Protein AF-A0A966DIJ1-F1 (afdb_monomer)

Nearest PDB structures (foldseek):
  7p48-assembly1_N  TM=9.840E-01  e=1.405E-09  Staphylococcus aureus
  8fn2-assembly1_R  TM=9.438E-01  e=1.150E-08  Borreliella burgdorferi B31
  6nd6-assembly2_2T  TM=9.493E-0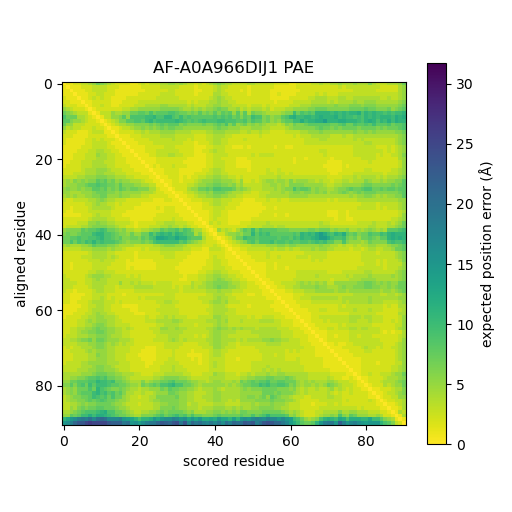1  e=3.024E-07  Thermus thermophilus HB8
  5dm7-assembly1_M  TM=9.768E-01  e=5.604E-06  Deinococcus radiodurans
  7pkt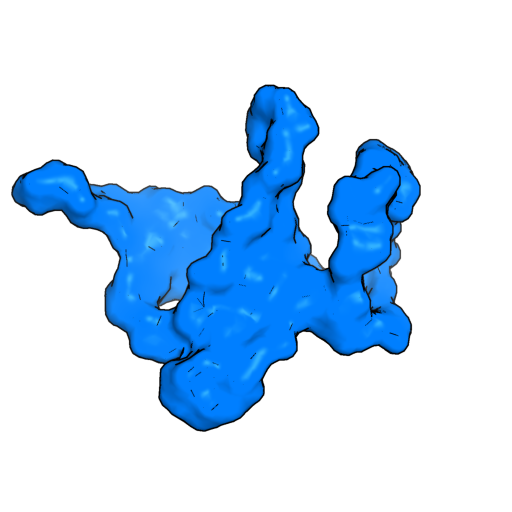-assembly1_n  TM=9.128E-01  e=2.992E-02  Chlamydomonas reinhardtii

Foldseek 3Di:
DWWFFWDDDDPDIDTDIDDADFFAWDDDDQQIKIKGWDLDPVSDIDIDIDRPPDPRTPDDDDPFAFDDDDNGRCVLVVDDDPRNDTHTDDD

Secondary structure (DSSP, 8-state):
-EEEEEEEETTEEEEEEEE-EEEEEE--GGG-EEEEEEE-TTS-EEEEEEETT-TTEEEEE----B--S-S--GGGSS--GGGGPPPB---

pLDDT: mean 93.78, std 4.93, range [60.0, 98.25]

Sequence (91 aa):
VRVAVKIVEGDKQRIQNFEGMCIARRGSGTGETFMVRKISANSVGVERIFPIYSDSIDEIVVVRRGVVRRAKLFYLRDRRGKAAKIRELRK

Solvent-accessible surface area (backbone atoms only — not comparable to full-atom values): 5552 Å² total; per-residue (Å²): 54,36,36,31,32,57,45,74,62,84,94,46,74,47,78,45,77,52,62,30,46,75,36,36,70,47,78,59,79,84,68,20,30,38,30,36,40,31,72,45,96,85,74,45,80,45,74,49,77,43,58,76,79,41,88,47,49,77,46,80,44,81,77,69,56,60,63,76,94,59,84,59,46,68,77,50,74,84,35,58,75,78,75,48,61,67,55,69,57,80,128

Radius of gyration: 14.31 Å; Cα contacts (8 Å, |Δi|>4): 146; chains: 1; bounding box: 29×29×44 Å

Mean predicted aligned error: 3.78 Å

Structure (mmCIF, N/CA/C/O backbone):
data_AF-A0A966DIJ1-F1
#
_entry.id   AF-A0A966DIJ1-F1
#
loop_
_atom_site.group_PDB
_atom_site.id
_atom_site.type_symbol
_atom_site.label_atom_id
_atom_site.label_alt_id
_atom_site.label_comp_id
_atom_site.label_asym_id
_atom_site.label_entity_id
_atom_site.label_seq_id
_atom_site.pdbx_PDB_ins_code
_atom_site.Cartn_x
_atom_site.Cartn_y
_atom_site.Cartn_z
_atom_site.occupancy
_atom_site.B_iso_or_equiv
_atom_site.auth_seq_id
_atom_site.auth_comp_id
_atom_site.auth_asym_id
_atom_site.auth_atom_id
_atom_site.pdbx_PDB_model_num
ATOM 1 N N . VAL A 1 1 ? -2.279 3.810 -5.312 1.00 94.88 1 VAL A N 1
ATOM 2 C CA . VAL A 1 1 ? -3.449 3.675 -4.415 1.00 94.88 1 VAL A CA 1
ATOM 3 C C . VAL A 1 1 ? -3.264 4.669 -3.295 1.00 94.88 1 VAL A C 1
ATOM 5 O O . VAL A 1 1 ? -2.143 4.786 -2.807 1.00 94.88 1 VAL A O 1
ATOM 8 N N . ARG A 1 2 ? -4.319 5.394 -2.942 1.00 97.31 2 ARG A N 1
ATOM 9 C CA . ARG A 1 2 ? -4.359 6.285 -1.786 1.00 97.31 2 ARG A CA 1
ATOM 10 C C . ARG A 1 2 ? -5.280 5.652 -0.752 1.00 97.31 2 ARG A C 1
ATOM 12 O O . ARG A 1 2 ? -6.399 5.293 -1.096 1.00 97.31 2 ARG A O 1
ATOM 19 N N . VAL A 1 3 ? -4.773 5.467 0.459 1.00 97.81 3 VAL A N 1
ATOM 20 C CA . VAL A 1 3 ? -5.522 4.928 1.597 1.00 97.81 3 VAL A CA 1
ATOM 21 C C . VAL A 1 3 ? -5.676 6.053 2.610 1.00 97.81 3 VAL A C 1
ATOM 23 O O . VAL A 1 3 ? -4.664 6.565 3.094 1.00 97.81 3 VAL A O 1
ATOM 26 N N . ALA A 1 4 ? -6.908 6.455 2.895 1.00 97.38 4 ALA A N 1
ATOM 27 C CA . ALA A 1 4 ? -7.226 7.409 3.946 1.00 97.38 4 ALA A CA 1
ATOM 28 C C . ALA A 1 4 ? -7.369 6.648 5.269 1.00 97.38 4 ALA A C 1
ATOM 30 O O . ALA A 1 4 ? -8.218 5.769 5.399 1.00 97.38 4 ALA A O 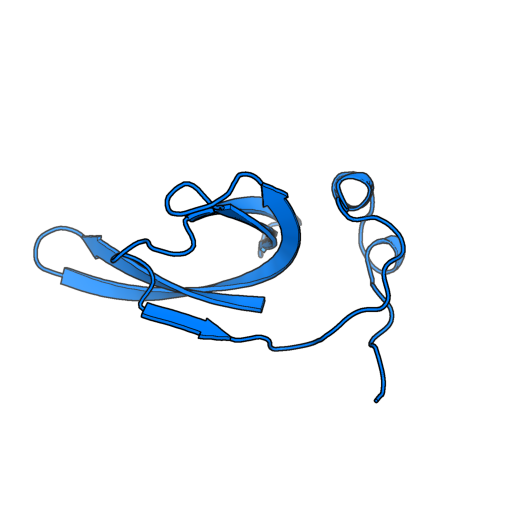1
ATOM 31 N N . VAL A 1 5 ? -6.494 6.936 6.232 1.00 96.94 5 VAL A N 1
ATOM 32 C CA . VAL A 1 5 ? -6.439 6.241 7.525 1.00 96.94 5 VAL A CA 1
ATOM 33 C C . VAL A 1 5 ? -6.846 7.203 8.627 1.00 96.94 5 VAL A C 1
ATOM 35 O O . VAL A 1 5 ? -6.251 8.273 8.763 1.00 96.94 5 VAL A O 1
ATOM 38 N N . LYS A 1 6 ? -7.819 6.804 9.440 1.00 95.81 6 LYS A N 1
ATOM 39 C CA . LYS A 1 6 ? -8.214 7.507 10.656 1.00 95.81 6 LYS A CA 1
ATOM 40 C C . LYS A 1 6 ? -7.193 7.223 11.756 1.00 95.81 6 LYS A C 1
ATOM 42 O O . LYS A 1 6 ? -6.958 6.073 12.120 1.00 95.81 6 LYS A O 1
ATOM 47 N N . ILE A 1 7 ? -6.569 8.278 12.265 1.00 93.88 7 ILE A N 1
ATOM 48 C CA . ILE A 1 7 ? -5.617 8.228 13.376 1.00 93.88 7 ILE A CA 1
ATOM 49 C C . ILE A 1 7 ? -6.264 8.929 14.566 1.00 93.88 7 ILE A C 1
ATOM 51 O O . ILE A 1 7 ? -6.703 10.074 14.443 1.00 93.88 7 ILE A O 1
ATOM 55 N N . VAL A 1 8 ? -6.313 8.229 15.698 1.00 92.94 8 VAL A N 1
ATOM 56 C CA . VAL A 1 8 ? -6.839 8.734 16.968 1.00 92.94 8 VAL A CA 1
ATOM 57 C C . VAL A 1 8 ? -5.655 9.007 17.896 1.00 92.94 8 VAL A C 1
ATOM 59 O O . VAL A 1 8 ? -4.887 8.100 18.208 1.00 92.94 8 VAL A O 1
ATOM 62 N N . GLU A 1 9 ? -5.483 10.264 18.296 1.00 91.50 9 GLU A N 1
ATOM 63 C CA . GLU A 1 9 ? -4.431 10.747 19.198 1.00 91.50 9 GLU A CA 1
ATOM 64 C C . GLU A 1 9 ? -5.119 11.378 20.421 1.00 91.50 9 GLU A C 1
ATOM 66 O O . GLU A 1 9 ? -5.398 12.579 20.449 1.00 91.50 9 GLU A O 1
ATOM 71 N N . GLY A 1 10 ? -5.458 10.541 21.410 1.00 91.62 10 GLY A N 1
ATOM 72 C CA . GLY A 1 10 ? -6.311 10.938 22.536 1.00 91.62 10 GLY A CA 1
ATOM 73 C C . GLY A 1 10 ? -7.714 11.305 22.050 1.00 91.62 10 GLY A C 1
ATOM 74 O O . GLY A 1 10 ? -8.344 10.525 21.339 1.00 91.62 10 GLY A O 1
ATOM 75 N N . ASP A 1 11 ? -8.166 12.517 22.370 1.00 93.19 11 ASP A N 1
ATOM 76 C CA . ASP A 1 11 ? -9.484 13.022 21.954 1.00 93.19 11 ASP A CA 1
ATOM 77 C C . ASP A 1 11 ? -9.509 13.551 20.510 1.00 93.19 11 ASP A C 1
ATOM 79 O O . ASP A 1 11 ? -10.570 13.857 19.965 1.00 93.19 11 ASP A O 1
ATOM 83 N N . LYS A 1 12 ? -8.344 13.692 19.864 1.00 93.75 12 LYS A N 1
ATOM 84 C CA . LYS A 1 12 ? -8.247 14.239 18.506 1.00 93.75 12 LYS A CA 1
ATOM 85 C C . LYS A 1 12 ? -8.258 13.123 17.473 1.00 93.75 12 LYS A C 1
ATOM 87 O O . LYS A 1 12 ? -7.529 12.140 17.582 1.00 93.75 12 LYS A O 1
ATOM 92 N N . GLN A 1 13 ? -9.038 13.324 16.415 1.00 93.62 13 GLN A N 1
ATOM 93 C CA . GLN A 1 13 ? -9.061 12.445 15.251 1.00 93.62 13 GLN A CA 1
ATOM 94 C C . GLN A 1 13 ? -8.594 13.207 14.015 1.00 93.62 13 GLN A C 1
ATOM 96 O O . GLN A 1 13 ? -9.001 14.345 13.780 1.00 93.62 13 GLN A O 1
ATOM 101 N N . ARG A 1 14 ? -7.740 12.574 13.210 1.00 95.56 14 ARG A N 1
ATOM 102 C CA . ARG A 1 14 ? -7.307 13.107 11.914 1.00 95.56 14 ARG A CA 1
ATOM 103 C C . ARG A 1 14 ? -7.272 12.018 10.858 1.00 95.56 14 ARG A C 1
ATOM 105 O O . ARG A 1 14 ? -6.961 10.866 11.152 1.00 95.56 14 ARG A O 1
ATOM 112 N N . ILE A 1 15 ? -7.533 12.404 9.615 1.00 95.94 15 ILE A N 1
ATOM 113 C CA . ILE A 1 15 ? -7.400 11.518 8.460 1.00 95.94 15 ILE A CA 1
ATOM 114 C C . ILE A 1 15 ? -6.025 11.752 7.835 1.00 95.94 15 ILE A C 1
ATOM 116 O O . ILE A 1 15 ? -5.678 12.866 7.442 1.00 95.94 15 ILE A O 1
ATOM 120 N N . GLN A 1 16 ? -5.222 10.696 7.751 1.00 95.06 16 GLN A N 1
ATOM 121 C CA . GLN A 1 16 ? -3.922 10.713 7.095 1.00 95.06 16 GLN A CA 1
ATOM 122 C C . GLN A 1 16 ? -3.967 9.892 5.809 1.00 95.06 16 GLN A C 1
ATOM 124 O O . GLN A 1 16 ? -4.247 8.696 5.821 1.00 95.06 16 GLN A O 1
ATOM 129 N N . ASN A 1 17 ? -3.574 10.519 4.703 1.00 96.50 17 ASN A N 1
ATOM 130 C CA . ASN A 1 17 ? -3.454 9.841 3.421 1.00 96.50 17 ASN A CA 1
ATOM 131 C C . ASN A 1 17 ? -2.105 9.126 3.288 1.00 96.50 17 ASN A C 1
ATOM 133 O O . ASN A 1 17 ? -1.039 9.750 3.289 1.00 96.50 17 ASN A O 1
ATOM 137 N N . PHE A 1 18 ? -2.152 7.810 3.098 1.00 96.56 18 PHE A N 1
ATOM 138 C CA . PHE A 1 18 ? -1.013 6.996 2.701 1.00 96.56 18 PHE A CA 1
ATOM 139 C C . PHE A 1 18 ? -1.133 6.628 1.221 1.00 96.56 18 PHE A C 1
ATOM 141 O O . PHE A 1 18 ? -1.924 5.772 0.826 1.00 96.56 18 PHE A O 1
ATOM 148 N N . GLU A 1 19 ? -0.344 7.295 0.383 1.00 96.50 19 GLU A N 1
ATOM 149 C CA . GLU A 1 19 ? -0.333 7.057 -1.058 1.00 96.50 19 GLU A CA 1
ATOM 150 C C . GLU A 1 19 ? 0.927 6.312 -1.495 1.00 96.50 19 GLU A C 1
ATOM 152 O O . GLU A 1 19 ? 2.047 6.734 -1.210 1.00 96.50 19 GLU A O 1
ATOM 157 N N . GLY A 1 20 ? 0.739 5.213 -2.221 1.00 95.31 20 GLY A N 1
ATOM 158 C CA . GLY A 1 20 ? 1.838 4.411 -2.735 1.00 95.31 20 GLY A CA 1
ATOM 159 C C . GLY A 1 20 ? 1.399 3.323 -3.708 1.00 95.31 20 GLY A C 1
ATOM 160 O O . GLY A 1 20 ? 0.271 3.292 -4.216 1.00 95.31 20 GLY A O 1
ATOM 161 N N . MET A 1 21 ? 2.324 2.413 -3.983 1.00 96.00 21 MET A N 1
ATOM 162 C CA . MET A 1 21 ? 2.113 1.272 -4.864 1.00 96.00 21 MET A CA 1
ATOM 163 C C . MET A 1 21 ? 1.594 0.084 -4.065 1.00 96.00 21 MET A C 1
ATOM 165 O O . MET A 1 21 ? 2.211 -0.298 -3.075 1.00 96.00 21 MET A O 1
ATOM 169 N N . CYS A 1 22 ? 0.497 -0.529 -4.509 1.00 97.19 22 CYS A N 1
ATOM 170 C CA . CYS A 1 22 ? 0.083 -1.820 -3.969 1.00 97.19 22 CYS A CA 1
ATOM 171 C C . CYS A 1 22 ? 1.034 -2.895 -4.510 1.00 97.19 22 CYS A C 1
ATOM 173 O O . CYS A 1 22 ? 1.130 -3.073 -5.725 1.00 97.19 22 CYS A O 1
ATOM 175 N N . ILE A 1 23 ? 1.780 -3.550 -3.622 1.00 97.44 23 ILE A N 1
ATOM 176 C CA . ILE A 1 23 ? 2.831 -4.509 -3.993 1.00 97.44 23 ILE A CA 1
ATOM 177 C C . ILE A 1 23 ? 2.456 -5.959 -3.706 1.00 97.44 23 ILE A C 1
ATOM 179 O O . ILE A 1 23 ? 3.091 -6.861 -4.248 1.00 97.44 23 ILE A O 1
ATOM 183 N N . ALA A 1 24 ? 1.453 -6.198 -2.864 1.00 97.88 24 ALA A N 1
ATOM 184 C CA . ALA A 1 24 ? 0.957 -7.532 -2.569 1.00 97.88 24 ALA A CA 1
ATOM 185 C C . ALA A 1 24 ? -0.464 -7.469 -2.007 1.00 97.88 24 ALA A C 1
ATOM 187 O O . ALA A 1 24 ? -0.837 -6.500 -1.347 1.00 97.88 24 ALA A O 1
ATOM 188 N N . ARG A 1 25 ? -1.206 -8.554 -2.211 1.00 96.81 25 ARG A N 1
ATOM 189 C CA . ARG A 1 25 ? -2.443 -8.892 -1.502 1.00 96.81 25 ARG A CA 1
ATOM 190 C C . ARG A 1 25 ? -2.244 -10.270 -0.866 1.00 96.81 25 ARG A C 1
ATOM 192 O O . ARG A 1 25 ? -1.552 -11.114 -1.447 1.00 96.81 25 ARG A O 1
ATOM 199 N N . ARG A 1 26 ? -2.747 -10.478 0.347 1.00 96.44 26 ARG A N 1
ATOM 200 C CA . ARG A 1 26 ? -2.593 -11.729 1.103 1.00 96.44 26 ARG A CA 1
ATOM 201 C C . ARG A 1 26 ? -3.860 -12.017 1.895 1.00 96.44 26 ARG A C 1
ATOM 203 O O . ARG A 1 26 ? -4.450 -11.103 2.458 1.00 96.44 26 ARG A O 1
ATOM 210 N N . GLY A 1 27 ? -4.172 -13.300 2.029 1.00 95.38 27 GLY A N 1
ATOM 211 C CA . GLY A 1 27 ? -5.323 -13.767 2.788 1.00 95.38 27 GLY A CA 1
ATOM 212 C C . GLY A 1 27 ? -6.545 -13.913 1.895 1.00 95.38 27 GLY A C 1
ATOM 213 O O . GLY A 1 27 ? -6.444 -13.848 0.671 1.00 95.38 27 GLY A O 1
ATOM 214 N N . SER A 1 28 ? -7.674 -14.150 2.541 1.00 93.94 28 SER A N 1
ATOM 215 C CA . SER A 1 28 ? -8.972 -14.404 1.927 1.00 93.94 28 SER A CA 1
ATOM 216 C C . SER A 1 28 ? -10.065 -14.085 2.941 1.00 93.94 28 SER A C 1
ATOM 218 O O . SER A 1 28 ? -9.817 -14.150 4.149 1.00 93.94 28 SER A O 1
ATOM 220 N N . GLY A 1 29 ? -11.274 -13.792 2.464 1.00 94.19 29 GLY A N 1
ATOM 221 C CA . GLY A 1 29 ? -12.395 -13.453 3.339 1.00 94.19 29 GLY A CA 1
ATOM 222 C C . GLY A 1 29 ? -12.102 -12.209 4.180 1.00 94.19 29 GLY A C 1
ATOM 223 O O . GLY A 1 29 ? -11.424 -11.289 3.731 1.00 94.19 29 GLY A O 1
ATOM 224 N N . THR A 1 30 ? -12.569 -12.197 5.424 1.00 92.75 30 THR A N 1
ATOM 225 C CA . THR A 1 30 ? -12.435 -11.054 6.345 1.00 92.75 30 THR A CA 1
ATOM 226 C C . THR A 1 30 ? -10.991 -10.749 6.753 1.00 92.75 30 THR A C 1
ATOM 228 O O . THR A 1 30 ? -10.671 -9.607 7.071 1.00 92.75 30 THR A O 1
ATOM 231 N N . GLY A 1 31 ? -10.095 -11.740 6.695 1.00 93.81 31 GLY A N 1
ATOM 232 C CA . GLY A 1 31 ? -8.668 -11.587 7.007 1.00 93.81 31 GLY A CA 1
ATOM 233 C C . GLY A 1 31 ? -7.819 -11.070 5.844 1.00 93.81 31 GLY A C 1
ATOM 234 O O . GLY A 1 31 ? -6.588 -11.147 5.888 1.00 93.81 31 GLY A O 1
ATOM 235 N N . GLU A 1 32 ? -8.442 -10.615 4.761 1.00 97.25 32 GLU A N 1
ATOM 236 C CA . GLU A 1 32 ? -7.718 -10.181 3.581 1.00 97.25 32 GLU A CA 1
ATOM 237 C C . GLU A 1 32 ? -7.023 -8.827 3.780 1.00 97.25 32 GLU A C 1
ATOM 239 O O . GLU A 1 32 ? -7.589 -7.855 4.282 1.00 97.25 32 GLU A O 1
ATOM 244 N N . THR A 1 33 ? -5.764 -8.763 3.351 1.00 97.88 33 THR A N 1
ATOM 245 C CA . THR A 1 33 ? -4.884 -7.605 3.518 1.00 97.88 33 THR A CA 1
ATOM 246 C C . THR A 1 33 ? -4.209 -7.230 2.206 1.00 97.88 33 THR A C 1
ATOM 248 O O . THR A 1 33 ? -3.966 -8.071 1.334 1.00 97.88 33 THR A O 1
ATOM 251 N N . PHE A 1 34 ? -3.835 -5.962 2.079 1.00 97.88 34 PHE A N 1
ATOM 252 C CA . PHE A 1 34 ? -3.004 -5.468 0.990 1.00 97.88 34 PHE A CA 1
ATOM 253 C C . PHE A 1 34 ? -1.851 -4.624 1.528 1.00 97.88 34 PHE A C 1
ATOM 255 O O . PHE A 1 34 ? -1.952 -3.956 2.554 1.00 97.88 34 PHE A O 1
ATOM 262 N N . MET A 1 35 ? -0.719 -4.681 0.836 1.00 98.25 35 MET A N 1
ATOM 263 C CA . MET A 1 35 ? 0.515 -4.015 1.236 1.00 98.25 35 MET A CA 1
ATOM 264 C C . MET A 1 35 ? 0.804 -2.860 0.287 1.00 98.25 35 MET A C 1
ATOM 266 O O . MET A 1 35 ? 0.925 -3.060 -0.925 1.00 98.25 35 MET A O 1
ATOM 270 N N . VAL A 1 36 ? 0.954 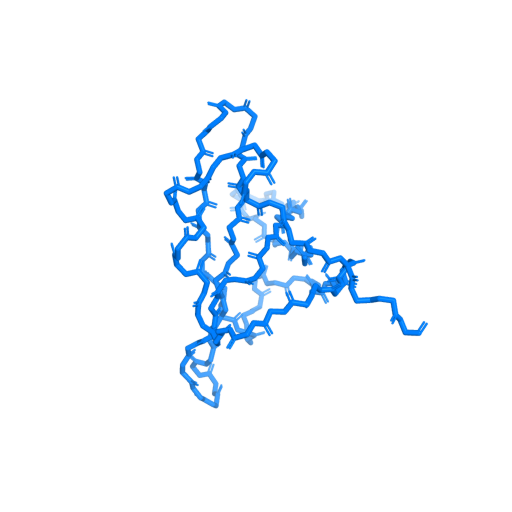-1.660 0.843 1.00 97.75 36 VAL A N 1
ATOM 271 C CA . VAL A 1 36 ? 1.271 -0.444 0.095 1.00 97.75 36 VAL A CA 1
ATOM 272 C C . VAL A 1 36 ? 2.689 0.005 0.428 1.00 97.75 36 VAL A C 1
ATOM 274 O O . VAL A 1 36 ? 3.042 0.173 1.594 1.00 97.75 36 VAL A O 1
ATOM 277 N N . ARG A 1 37 ? 3.498 0.229 -0.609 1.00 95.75 37 ARG A N 1
ATOM 278 C CA . ARG A 1 37 ? 4.871 0.737 -0.519 1.00 95.75 37 ARG A CA 1
ATOM 279 C C . ARG A 1 37 ? 4.942 2.180 -1.011 1.00 95.75 37 ARG A C 1
ATOM 281 O O . ARG A 1 37 ? 4.470 2.482 -2.109 1.00 95.75 37 ARG A O 1
ATOM 288 N N . LYS A 1 38 ? 5.588 3.049 -0.236 1.00 93.94 38 LYS A N 1
ATOM 289 C CA . LYS A 1 38 ? 5.896 4.444 -0.584 1.00 93.94 38 LYS A CA 1
ATOM 290 C C . LYS A 1 38 ? 7.357 4.741 -0.242 1.00 93.94 38 LYS A C 1
ATOM 292 O O . LYS A 1 38 ? 7.847 4.302 0.792 1.00 93.94 38 LYS A O 1
ATOM 297 N N . ILE A 1 39 ? 8.047 5.517 -1.074 1.00 92.06 39 ILE A N 1
ATOM 298 C CA . ILE A 1 39 ? 9.296 6.171 -0.660 1.00 92.06 39 ILE A CA 1
ATOM 299 C C . ILE A 1 39 ? 8.917 7.472 0.053 1.00 92.06 39 ILE A C 1
ATOM 301 O O . ILE A 1 39 ? 8.262 8.333 -0.535 1.00 92.06 39 ILE A O 1
ATOM 305 N N . SER A 1 40 ? 9.247 7.574 1.338 1.00 86.19 40 SER A N 1
ATOM 306 C CA . SER A 1 40 ? 8.964 8.763 2.146 1.00 86.19 40 SER A CA 1
ATOM 307 C C . SER A 1 40 ? 9.935 9.906 1.823 1.00 86.19 40 SER A C 1
ATOM 309 O O . SER A 1 40 ? 10.908 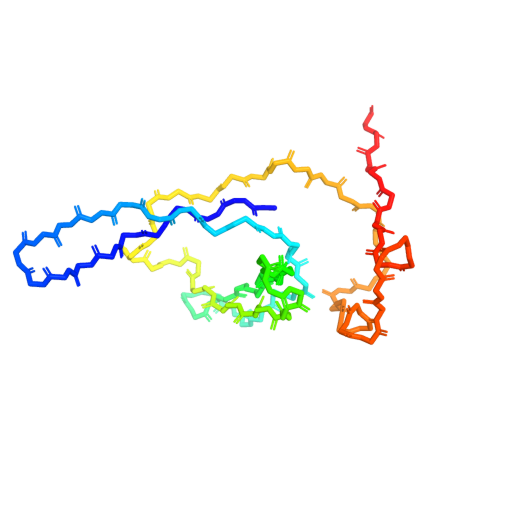9.709 1.097 1.00 86.19 40 SER A O 1
ATOM 311 N N . ALA A 1 41 ? 9.684 11.096 2.378 1.00 81.19 41 ALA A N 1
ATOM 312 C CA . ALA A 1 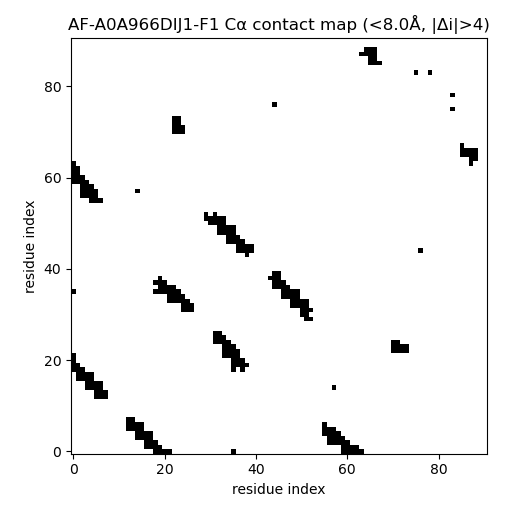41 ? 10.462 12.314 2.122 1.00 81.19 41 ALA A CA 1
ATOM 313 C C . ALA A 1 41 ? 11.974 12.124 2.352 1.00 81.19 41 ALA A C 1
ATOM 315 O O . ALA A 1 41 ? 12.785 12.608 1.571 1.00 81.19 41 ALA A O 1
ATOM 316 N N . ASN A 1 42 ? 12.353 11.314 3.344 1.00 86.81 42 ASN A N 1
ATOM 317 C CA . ASN A 1 42 ? 13.755 11.044 3.684 1.00 86.81 42 ASN A CA 1
ATOM 318 C C . ASN A 1 42 ? 14.394 9.950 2.806 1.00 86.81 42 ASN A C 1
ATOM 320 O O . ASN A 1 42 ? 15.365 9.320 3.209 1.00 86.81 42 ASN A O 1
ATOM 324 N N . SER A 1 43 ? 13.818 9.642 1.638 1.00 85.94 43 SER A N 1
ATOM 325 C CA . SER A 1 43 ? 14.230 8.526 0.765 1.00 85.94 43 SER A CA 1
ATOM 326 C C . SER A 1 43 ? 14.179 7.135 1.418 1.00 85.94 43 SER A C 1
ATOM 328 O O . SER A 1 43 ? 14.703 6.161 0.875 1.00 85.94 43 SER A O 1
ATOM 330 N N . VAL A 1 44 ? 13.496 7.013 2.559 1.00 90.62 44 VAL A N 1
ATOM 331 C CA . VAL A 1 44 ? 13.278 5.745 3.261 1.00 90.62 44 VAL A CA 1
ATOM 332 C C . VAL A 1 44 ? 12.040 5.058 2.693 1.00 90.62 44 VAL A C 1
ATOM 334 O O . VAL A 1 44 ? 10.969 5.662 2.583 1.00 90.62 44 VAL A O 1
ATOM 337 N N . GLY A 1 45 ? 12.178 3.785 2.325 1.00 91.81 45 GLY A N 1
ATOM 338 C CA . GLY A 1 45 ? 11.052 2.961 1.898 1.00 91.81 45 GLY A CA 1
ATOM 339 C C . GLY A 1 45 ? 10.174 2.589 3.085 1.00 91.81 45 GLY A C 1
ATOM 340 O O . GLY A 1 45 ? 10.625 1.896 3.989 1.00 91.81 45 GLY A O 1
ATOM 341 N N . VAL A 1 46 ? 8.920 3.027 3.060 1.00 95.62 46 VAL A N 1
ATOM 342 C CA . VAL A 1 46 ? 7.910 2.701 4.066 1.00 95.62 46 VAL A CA 1
ATOM 343 C C . VAL A 1 46 ? 6.890 1.761 3.440 1.00 95.62 46 VAL A C 1
ATOM 345 O O . VAL A 1 46 ? 6.314 2.051 2.387 1.00 95.62 46 VAL A O 1
ATOM 348 N N . GLU A 1 47 ? 6.660 0.633 4.100 1.00 96.62 47 GLU A N 1
ATOM 349 C CA . GLU A 1 47 ? 5.625 -0.331 3.740 1.00 96.62 47 GLU A CA 1
ATOM 350 C C . GLU A 1 47 ? 4.590 -0.386 4.858 1.00 96.62 47 GLU A C 1
ATOM 352 O O . GLU A 1 47 ? 4.943 -0.466 6.033 1.00 96.62 47 GLU A O 1
ATOM 357 N N . ARG A 1 48 ? 3.310 -0.325 4.492 1.00 96.81 48 ARG A N 1
ATOM 358 C CA . ARG A 1 48 ? 2.194 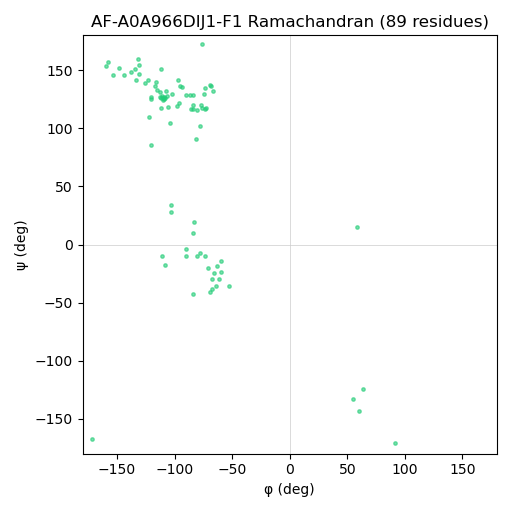-0.517 5.422 1.00 96.81 48 ARG A CA 1
ATOM 359 C C . ARG A 1 48 ? 1.277 -1.609 4.895 1.00 96.81 48 ARG A C 1
ATOM 361 O O . ARG A 1 48 ? 1.021 -1.682 3.692 1.00 96.81 48 ARG A O 1
ATOM 368 N N . ILE A 1 49 ? 0.818 -2.462 5.802 1.00 97.50 49 ILE A N 1
ATOM 369 C CA . ILE A 1 49 ? -0.161 -3.513 5.527 1.00 97.50 49 ILE A CA 1
ATOM 370 C C . ILE A 1 49 ? -1.503 -3.024 6.056 1.00 97.50 49 ILE A C 1
ATOM 372 O O . ILE A 1 49 ? -1.591 -2.587 7.200 1.00 97.50 49 ILE A O 1
ATOM 376 N N . PHE A 1 50 ? -2.525 -3.101 5.215 1.00 97.25 50 PHE A N 1
ATOM 377 C CA . PHE A 1 50 ? -3.876 -2.659 5.519 1.00 97.25 50 PHE A CA 1
ATOM 378 C C . PHE A 1 50 ? -4.838 -3.844 5.394 1.00 97.25 50 PHE A C 1
ATOM 380 O O . PHE A 1 50 ? -4.848 -4.490 4.340 1.00 97.25 50 PHE A O 1
ATOM 387 N N . PRO A 1 51 ? -5.631 -4.160 6.432 1.00 96.69 51 PRO A N 1
ATOM 388 C CA . PRO A 1 51 ? -6.776 -5.053 6.297 1.00 96.69 51 PRO A CA 1
ATOM 389 C C . PRO A 1 51 ? -7.857 -4.370 5.459 1.00 96.69 51 PRO A C 1
ATOM 391 O O . PRO A 1 51 ? -8.125 -3.190 5.659 1.00 96.69 51 PRO A O 1
ATOM 394 N N . ILE A 1 52 ? -8.473 -5.089 4.521 1.00 95.19 52 ILE A N 1
ATOM 395 C CA . ILE A 1 52 ? -9.481 -4.511 3.613 1.00 95.19 52 ILE A CA 1
ATOM 396 C C . ILE A 1 52 ? -10.718 -4.024 4.378 1.00 95.19 52 ILE A C 1
ATOM 398 O O . ILE A 1 52 ? -11.288 -3.000 4.018 1.00 95.19 52 ILE A O 1
ATOM 402 N N . TYR A 1 53 ? -11.096 -4.736 5.438 1.00 93.88 53 TYR A N 1
ATOM 403 C CA . TYR A 1 53 ? -12.321 -4.508 6.209 1.00 93.88 53 TYR A CA 1
ATOM 404 C C . TYR A 1 53 ? -12.065 -3.792 7.545 1.00 93.88 53 TYR A C 1
ATOM 406 O O . TYR A 1 53 ? -12.766 -4.030 8.518 1.00 93.88 53 TYR A O 1
ATOM 414 N N . SER A 1 54 ? -11.007 -2.984 7.631 1.00 93.94 54 SER A N 1
ATOM 415 C CA . SER A 1 54 ? -10.651 -2.283 8.869 1.00 93.94 54 SER A CA 1
ATOM 416 C C . SER A 1 54 ? -11.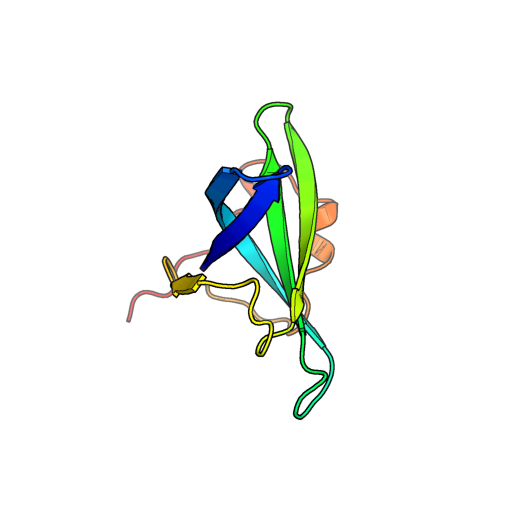433 -0.977 9.023 1.00 93.94 54 SER A C 1
ATOM 418 O O . SER A 1 54 ? -11.324 -0.116 8.154 1.00 93.94 54 SER A O 1
ATOM 420 N N . ASP A 1 55 ? -12.086 -0.763 10.169 1.00 93.31 55 ASP A N 1
ATOM 421 C CA . ASP A 1 55 ? -12.816 0.484 10.494 1.00 93.31 55 ASP A CA 1
ATOM 422 C C . ASP A 1 55 ? -11.917 1.728 10.575 1.00 93.31 55 ASP A C 1
ATOM 424 O O . ASP A 1 55 ? -12.370 2.872 10.515 1.00 93.31 55 ASP A O 1
ATOM 428 N N . SER A 1 56 ? -10.609 1.517 10.730 1.00 94.25 56 SER A N 1
ATOM 429 C CA . SER A 1 56 ? -9.619 2.595 10.695 1.00 94.25 56 SER A CA 1
ATOM 430 C C . SER A 1 56 ? -9.359 3.138 9.287 1.00 94.25 56 SER A C 1
ATOM 432 O O . SER A 1 56 ? -8.673 4.152 9.153 1.00 94.25 56 SER A O 1
ATOM 434 N N . ILE A 1 57 ? -9.868 2.487 8.238 1.00 96.25 57 ILE A N 1
ATOM 435 C CA . ILE A 1 57 ? -9.748 2.951 6.857 1.00 96.25 57 ILE A CA 1
ATOM 436 C C . ILE A 1 57 ? -11.029 3.681 6.480 1.00 96.25 57 ILE A C 1
ATOM 438 O O . ILE A 1 57 ? -12.107 3.102 6.475 1.00 96.25 57 ILE A O 1
ATOM 442 N N . ASP A 1 58 ? -10.880 4.952 6.137 1.00 96.25 58 ASP A N 1
ATOM 443 C CA . ASP A 1 58 ? -11.989 5.810 5.731 1.00 96.25 58 ASP A CA 1
ATOM 444 C C . ASP A 1 58 ? -12.305 5.630 4.238 1.00 96.25 58 ASP A C 1
ATOM 446 O O . ASP A 1 58 ? -13.455 5.486 3.838 1.00 96.25 58 ASP A O 1
ATOM 450 N N . GLU A 1 59 ? -11.264 5.560 3.401 1.00 96.31 59 GLU A N 1
ATOM 451 C CA . GLU A 1 59 ? -11.412 5.437 1.950 1.00 96.31 59 GLU A CA 1
ATOM 452 C C . GLU A 1 59 ? -10.198 4.747 1.302 1.00 96.31 59 GLU A C 1
ATOM 454 O O . GLU A 1 59 ? -9.044 4.942 1.706 1.00 96.31 59 GLU A O 1
ATOM 459 N N . ILE A 1 60 ? -10.441 3.971 0.237 1.00 96.69 60 ILE A N 1
ATOM 460 C CA . ILE A 1 60 ? -9.401 3.399 -0.630 1.00 96.69 60 ILE A CA 1
ATOM 461 C C . ILE A 1 60 ? -9.635 3.846 -2.076 1.00 96.69 60 ILE A C 1
ATOM 463 O O . ILE A 1 60 ? -10.527 3.349 -2.760 1.00 96.69 60 ILE A O 1
ATOM 467 N N . VAL A 1 61 ? -8.759 4.713 -2.589 1.00 97.44 61 VAL A N 1
ATOM 468 C CA . VAL A 1 61 ? -8.858 5.258 -3.952 1.00 97.44 61 VAL A CA 1
ATOM 469 C C . VAL A 1 61 ? -7.782 4.680 -4.872 1.00 97.44 61 VAL A C 1
ATOM 471 O O . VAL A 1 61 ? -6.566 4.764 -4.627 1.00 97.44 61 VAL A O 1
ATOM 474 N N . VAL A 1 62 ? -8.213 4.130 -6.010 1.00 96.00 62 VAL A N 1
ATOM 475 C CA . VAL A 1 62 ? -7.313 3.694 -7.087 1.00 96.00 62 VAL A CA 1
ATOM 476 C C . VAL A 1 62 ? -6.911 4.899 -7.939 1.00 96.00 62 VAL A C 1
ATOM 478 O O . VAL A 1 62 ? -7.559 5.227 -8.922 1.00 96.00 62 VAL A O 1
ATOM 481 N N . VAL A 1 63 ? -5.798 5.537 -7.570 1.00 95.12 63 VAL A N 1
ATOM 482 C CA . VAL A 1 63 ? -5.285 6.734 -8.269 1.00 95.12 63 VAL A CA 1
ATOM 483 C C . VAL A 1 63 ? -4.761 6.424 -9.678 1.00 95.12 63 VAL A C 1
ATOM 485 O O . VAL A 1 63 ? -4.961 7.205 -10.599 1.00 95.12 63 VAL A O 1
ATOM 488 N N . ARG A 1 64 ? -4.049 5.302 -9.852 1.00 93.88 64 ARG A N 1
ATOM 489 C CA . ARG A 1 64 ? -3.451 4.874 -11.132 1.00 93.88 64 ARG A CA 1
ATOM 490 C C . ARG A 1 64 ? -3.417 3.354 -11.225 1.00 93.88 64 ARG A C 1
ATOM 492 O O . ARG A 1 64 ? -3.286 2.679 -10.200 1.00 93.88 64 ARG A O 1
ATOM 499 N N . ARG A 1 65 ? -3.470 2.824 -12.450 1.00 95.12 65 ARG A N 1
ATOM 500 C CA . ARG A 1 65 ? -3.296 1.393 -12.752 1.00 95.12 65 ARG A CA 1
ATOM 501 C C . ARG A 1 65 ? -2.002 1.187 -13.536 1.00 95.12 65 ARG A C 1
ATOM 503 O O . ARG A 1 65 ? -1.738 1.899 -14.496 1.00 95.12 65 ARG A O 1
ATOM 510 N N . GLY A 1 66 ? -1.184 0.229 -13.111 1.00 94.44 66 GLY A N 1
ATOM 511 C CA . GLY A 1 66 ? 0.096 -0.088 -13.746 1.00 94.44 66 GLY A CA 1
ATOM 512 C C . GLY A 1 66 ? 0.082 -1.458 -14.416 1.00 94.44 66 GLY A C 1
ATOM 513 O O . GLY A 1 66 ? -0.614 -2.362 -13.959 1.00 94.44 66 GLY A O 1
ATOM 514 N N . VAL A 1 67 ? 0.876 -1.620 -15.473 1.00 95.06 67 VAL A N 1
ATOM 515 C CA . VAL A 1 67 ? 1.096 -2.910 -16.138 1.00 95.06 67 VAL A CA 1
ATOM 516 C C . VAL A 1 67 ? 2.120 -3.714 -15.342 1.00 95.06 67 VAL A C 1
ATOM 518 O O . VAL A 1 67 ? 3.286 -3.327 -15.243 1.00 95.06 67 VAL A O 1
ATOM 521 N N . VAL A 1 68 ? 1.697 -4.851 -14.793 1.00 95.56 68 VAL A N 1
ATOM 522 C CA . VAL A 1 68 ? 2.548 -5.758 -14.013 1.00 95.56 68 VAL A CA 1
ATOM 523 C C . VAL A 1 68 ? 2.339 -7.202 -14.439 1.00 95.56 68 VAL A C 1
ATOM 525 O O . VAL A 1 68 ? 1.265 -7.570 -14.897 1.00 95.56 68 VAL A O 1
ATOM 528 N N . ARG A 1 69 ? 3.383 -8.023 -14.287 1.00 94.56 69 ARG A N 1
ATOM 529 C CA . ARG A 1 69 ? 3.357 -9.454 -14.643 1.00 94.56 69 ARG A CA 1
ATOM 530 C C . ARG A 1 69 ? 3.419 -10.390 -13.435 1.00 94.56 69 ARG A C 1
ATOM 532 O O . ARG A 1 69 ? 3.276 -11.593 -13.592 1.00 94.56 69 ARG A O 1
ATOM 539 N N . ARG A 1 70 ? 3.685 -9.858 -12.238 1.00 96.06 70 ARG A N 1
ATOM 540 C CA . ARG A 1 70 ? 3.801 -10.635 -10.995 1.00 96.06 70 ARG A CA 1
ATOM 541 C C . ARG A 1 70 ? 2.694 -10.223 -10.034 1.00 96.06 70 ARG A C 1
ATOM 543 O O . ARG A 1 70 ? 2.442 -9.032 -9.884 1.00 96.06 70 ARG A O 1
ATOM 550 N N . ALA A 1 71 ? 2.102 -11.194 -9.342 1.00 95.44 71 ALA A N 1
ATOM 551 C CA . ALA A 1 71 ? 1.104 -10.936 -8.301 1.00 95.44 71 ALA A CA 1
ATOM 552 C C . ALA A 1 71 ? 1.702 -10.234 -7.065 1.00 95.44 71 ALA A C 1
ATOM 554 O O . ALA A 1 71 ? 1.020 -9.467 -6.390 1.00 95.44 71 ALA A O 1
ATOM 555 N N . LYS A 1 72 ? 2.988 -10.487 -6.776 1.00 96.94 72 LYS A N 1
ATOM 556 C CA . LYS A 1 72 ? 3.751 -9.832 -5.706 1.00 96.94 72 LYS A CA 1
ATOM 557 C C . LYS A 1 72 ? 4.959 -9.106 -6.291 1.00 96.94 72 LYS A C 1
ATOM 559 O O . LYS A 1 72 ? 5.770 -9.697 -7.006 1.00 96.94 72 LYS A O 1
ATOM 564 N N . LEU A 1 73 ? 5.091 -7.824 -5.974 1.00 96.50 73 LEU A N 1
ATOM 565 C CA . LEU A 1 73 ? 6.071 -6.909 -6.563 1.00 96.50 73 LEU A CA 1
ATOM 566 C C . LEU A 1 73 ? 7.264 -6.639 -5.633 1.00 96.50 73 LEU A C 1
ATOM 568 O O . LEU A 1 73 ? 7.821 -5.544 -5.633 1.00 96.50 73 LEU A O 1
ATOM 572 N N . PHE A 1 74 ? 7.680 -7.626 -4.835 1.00 96.88 74 PHE A N 1
ATOM 573 C CA . PHE A 1 74 ? 8.759 -7.452 -3.849 1.00 96.88 74 PHE A CA 1
ATOM 574 C C . PHE A 1 74 ? 10.102 -7.044 -4.462 1.00 96.88 74 PHE A C 1
ATOM 576 O O . PHE A 1 74 ? 10.878 -6.367 -3.801 1.00 96.88 74 PHE A O 1
ATOM 583 N N . TYR A 1 75 ? 10.330 -7.343 -5.744 1.00 94.75 75 TYR A N 1
ATOM 584 C CA . TYR A 1 75 ? 11.512 -6.888 -6.488 1.00 94.75 75 TYR A CA 1
ATOM 585 C C . TYR A 1 75 ? 11.649 -5.354 -6.557 1.00 94.75 75 TYR A C 1
ATOM 587 O O . TYR A 1 75 ? 12.691 -4.845 -6.955 1.00 94.75 75 TYR A O 1
ATOM 595 N N . LEU A 1 76 ? 10.597 -4.598 -6.223 1.00 93.69 76 LEU A N 1
ATOM 596 C CA . LEU A 1 76 ? 10.633 -3.137 -6.137 1.00 93.69 76 LEU A CA 1
ATOM 597 C C . LEU A 1 76 ? 11.288 -2.622 -4.849 1.00 93.69 76 LEU A C 1
ATOM 599 O O . LEU A 1 76 ? 11.481 -1.415 -4.708 1.00 93.69 76 LEU A O 1
ATOM 603 N N . ARG A 1 77 ? 11.605 -3.503 -3.894 1.00 93.56 77 ARG A N 1
ATOM 604 C CA . ARG A 1 77 ? 12.351 -3.136 -2.684 1.00 93.56 77 ARG A CA 1
ATOM 605 C C . ARG A 1 77 ? 13.787 -2.745 -3.011 1.00 93.56 77 ARG A C 1
ATOM 607 O O . ARG A 1 77 ? 14.267 -1.743 -2.485 1.00 93.56 77 ARG A O 1
ATOM 614 N N . ASP A 1 78 ? 14.384 -3.459 -3.958 1.00 92.56 78 ASP A N 1
ATOM 615 C CA . ASP A 1 78 ? 15.780 -3.287 -4.368 1.00 92.56 78 ASP A CA 1
ATOM 616 C C . ASP A 1 78 ? 15.947 -2.263 -5.500 1.00 92.56 78 ASP A C 1
ATOM 618 O O . ASP A 1 78 ? 17.057 -1.859 -5.837 1.00 92.56 78 ASP A O 1
ATOM 622 N N . ARG A 1 79 ? 14.840 -1.808 -6.103 1.00 91.19 79 ARG A N 1
ATOM 623 C CA . ARG A 1 79 ? 14.856 -0.822 -7.192 1.00 91.19 79 ARG A CA 1
ATOM 624 C C . ARG A 1 79 ? 14.604 0.585 -6.667 1.00 91.19 79 ARG A C 1
ATOM 626 O O . ARG A 1 79 ? 13.762 0.802 -5.799 1.00 91.19 79 ARG A O 1
ATOM 633 N N . ARG A 1 80 ? 15.305 1.565 -7.243 1.00 87.38 80 ARG A N 1
ATOM 634 C CA . ARG A 1 80 ? 15.186 2.990 -6.895 1.00 87.38 80 ARG A CA 1
ATOM 635 C C . ARG A 1 80 ? 15.041 3.862 -8.140 1.00 87.38 80 ARG A C 1
ATOM 637 O O . ARG A 1 80 ? 15.381 3.453 -9.252 1.00 87.38 80 ARG A O 1
ATOM 644 N N . GLY A 1 81 ? 14.517 5.071 -7.949 1.00 87.69 81 GLY A N 1
ATOM 645 C CA . GLY A 1 81 ? 14.366 6.068 -9.010 1.00 87.69 81 GLY A CA 1
ATOM 646 C C . GLY A 1 81 ? 13.585 5.543 -10.219 1.00 87.69 81 GLY A C 1
ATOM 647 O O . GLY A 1 81 ? 12.543 4.902 -10.078 1.00 87.69 81 GLY A O 1
ATOM 648 N N . LYS A 1 82 ? 14.112 5.789 -11.425 1.00 89.25 82 LYS A N 1
ATOM 649 C CA . LYS A 1 82 ? 13.473 5.391 -12.693 1.00 89.25 82 LYS A CA 1
ATOM 650 C C . LYS A 1 82 ? 13.289 3.873 -12.822 1.00 89.25 82 LYS A C 1
ATOM 652 O O . LYS A 1 82 ? 12.314 3.445 -13.430 1.00 89.25 82 LYS A O 1
ATOM 657 N N . ALA A 1 83 ? 14.163 3.069 -12.211 1.00 89.38 83 ALA A N 1
ATOM 658 C CA . ALA A 1 83 ? 14.099 1.608 -12.286 1.00 89.38 83 ALA A CA 1
ATOM 659 C C . ALA A 1 83 ? 12.921 1.000 -11.501 1.00 89.38 83 ALA A C 1
ATOM 661 O O . ALA A 1 83 ? 12.528 -0.133 -11.773 1.00 89.38 83 ALA A O 1
ATOM 662 N N . ALA A 1 84 ? 12.356 1.734 -10.536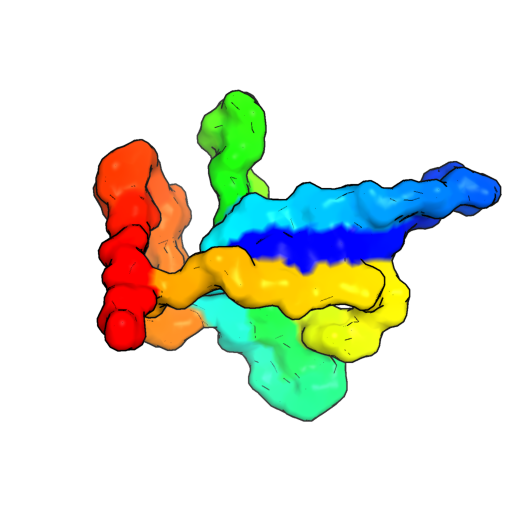 1.00 89.94 84 ALA A N 1
ATOM 663 C CA . ALA A 1 84 ? 11.177 1.313 -9.777 1.00 89.94 84 ALA A CA 1
ATOM 664 C C . ALA A 1 84 ? 9.850 1.756 -10.427 1.00 89.94 84 ALA A C 1
ATOM 666 O O . ALA A 1 84 ? 8.775 1.418 -9.930 1.00 89.94 84 ALA A O 1
ATOM 667 N N . LYS A 1 85 ? 9.900 2.523 -11.526 1.00 90.69 85 LYS A N 1
ATOM 668 C CA . LYS A 1 85 ? 8.707 3.072 -12.175 1.00 90.69 85 LYS A CA 1
ATOM 669 C C . LYS A 1 85 ? 7.959 1.981 -12.939 1.00 90.69 85 LYS A C 1
ATOM 671 O O . LYS A 1 85 ? 8.533 1.281 -13.769 1.00 90.69 85 LYS A O 1
ATOM 676 N N . ILE A 1 86 ? 6.655 1.882 -12.696 1.00 92.62 86 ILE A N 1
ATOM 677 C CA . ILE A 1 86 ? 5.760 0.995 -13.443 1.00 92.62 86 ILE A CA 1
ATOM 678 C C . ILE A 1 86 ? 5.087 1.785 -14.561 1.00 92.62 86 ILE A C 1
ATOM 680 O O . ILE A 1 86 ? 4.643 2.916 -14.355 1.00 92.62 86 ILE A O 1
ATOM 684 N N . ARG A 1 87 ? 5.018 1.182 -15.752 1.00 93.31 87 ARG A N 1
ATOM 685 C CA . ARG A 1 87 ? 4.299 1.751 -16.893 1.00 93.31 87 ARG A CA 1
ATOM 686 C C . ARG A 1 87 ? 2.804 1.783 -16.595 1.00 93.31 87 ARG A C 1
ATOM 688 O O . ARG A 1 87 ? 2.231 0.788 -16.159 1.00 93.31 87 ARG A O 1
ATOM 695 N N . GLU A 1 88 ? 2.183 2.921 -16.855 1.00 92.75 88 GLU A N 1
ATOM 696 C CA . GLU A 1 88 ? 0.747 3.101 -16.683 1.00 92.75 88 GLU A CA 1
ATOM 697 C C . GLU A 1 88 ? -0.039 2.297 -17.724 1.00 92.75 88 GLU A C 1
ATOM 699 O O . GLU A 1 88 ? 0.329 2.247 -18.902 1.00 92.75 88 GLU A O 1
ATOM 704 N N . LEU A 1 89 ? -1.108 1.648 -17.266 1.00 91.19 89 LEU A N 1
ATOM 705 C CA . LEU A 1 89 ? -2.069 0.975 -18.122 1.00 91.19 89 LEU A CA 1
ATOM 706 C C . LEU A 1 89 ? -2.982 2.047 -18.724 1.00 91.19 89 LEU A C 1
ATOM 708 O O . LEU A 1 89 ? -3.880 2.546 -18.048 1.00 91.19 89 LEU A O 1
ATOM 712 N N . ARG A 1 90 ? -2.733 2.408 -19.985 1.00 80.88 90 ARG A N 1
ATOM 713 C CA . ARG A 1 90 ? -3.682 3.195 -20.778 1.00 80.88 90 ARG A CA 1
ATOM 714 C C . ARG A 1 90 ? -4.793 2.243 -21.217 1.00 80.88 90 ARG A C 1
ATOM 716 O O . ARG A 1 90 ? -4.486 1.235 -21.851 1.00 80.88 90 ARG A O 1
ATOM 723 N N . LYS A 1 91 ? -6.019 2.509 -20.768 1.00 60.00 91 LYS A N 1
ATOM 724 C CA . LYS A 1 91 ? -7.216 1.875 -21.327 1.00 60.00 91 LYS A CA 1
ATOM 725 C C . LYS A 1 91 ? -7.537 2.509 -22.669 1.00 60.00 91 LYS A C 1
ATOM 727 O O . LYS A 1 91 ? -7.271 3.725 -22.789 1.00 60.00 91 LYS A O 1
#